Protein AF-A3FAD8-F1 (afdb_monomer_lite)

Secondary structure (DSSP, 8-state):
--HHHHHHT---S-HHHHHHHHHHHHHHHTT-GGGGGTTSSS-HHHHHHHHHHHHHHHHHHHHHHHHHHHHTTT-GGGGTT-HHHHHHHHHHHHHHHHHHHHHHHTSHHHHHHHTTSHHHHHHH-

Radius of gyration: 16.91 Å; chains: 1; bounding box: 35×31×50 Å

pLDDT: mean 98.29, std 0.54, range [95.19, 98.81]

Structure (mmCIF, N/CA/C/O backbone):
data_AF-A3FAD8-F1
#
_entry.id   AF-A3FAD8-F1
#
loop_
_atom_site.group_PDB
_atom_site.id
_atom_site.type_symbol
_atom_site.label_atom_id
_atom_site.label_alt_id
_atom_site.label_comp_id
_atom_site.label_asym_id
_atom_site.label_entity_id
_atom_site.label_seq_id
_atom_site.pdbx_PDB_ins_code
_atom_site.Cartn_x
_atom_site.Cartn_y
_atom_site.Cartn_z
_atom_site.occupancy
_atom_site.B_iso_or_equiv
_atom_site.auth_seq_id
_atom_site.auth_comp_id
_atom_site.auth_asym_id
_atom_site.auth_atom_id
_atom_site.pdbx_PDB_model_num
ATOM 1 N N . TYR A 1 1 ? -11.588 0.386 7.548 1.00 96.88 1 TYR A N 1
ATOM 2 C CA . TYR A 1 1 ? -12.521 1.520 7.721 1.00 96.88 1 TYR A CA 1
ATOM 3 C C . TYR A 1 1 ? -13.804 1.189 8.463 1.00 96.88 1 TYR A C 1
ATOM 5 O O . TYR A 1 1 ? -14.098 1.906 9.401 1.00 96.88 1 TYR A O 1
ATOM 13 N N . TYR A 1 2 ? -14.557 0.143 8.110 1.00 98.31 2 TYR A N 1
ATOM 14 C CA . TYR A 1 2 ? -15.756 -0.220 8.882 1.00 98.31 2 TYR A CA 1
ATOM 15 C C . TYR A 1 2 ? -15.426 -1.057 10.132 1.00 98.31 2 TYR A C 1
ATOM 17 O O . TYR A 1 2 ? -15.689 -0.640 11.257 1.00 98.31 2 TYR A O 1
ATOM 25 N N . PHE A 1 3 ? -14.784 -2.215 9.944 1.00 98.50 3 PHE A N 1
ATOM 26 C CA . PHE A 1 3 ? -14.614 -3.203 11.016 1.00 98.50 3 PHE A CA 1
ATOM 27 C C . PHE A 1 3 ? -13.662 -2.772 12.136 1.00 98.50 3 PHE A C 1
ATOM 29 O O . PHE A 1 3 ? -13.959 -3.025 13.294 1.00 98.50 3 PHE A O 1
ATOM 36 N N . VAL A 1 4 ? -12.563 -2.075 11.823 1.00 98.31 4 VAL A N 1
ATOM 37 C CA . VAL A 1 4 ? -11.597 -1.602 12.836 1.00 98.31 4 VAL A CA 1
ATOM 38 C C . VAL A 1 4 ? -12.257 -0.717 13.906 1.00 98.31 4 VAL A C 1
ATOM 40 O O . VAL A 1 4 ? -12.236 -1.112 15.069 1.00 98.31 4 VAL A O 1
ATOM 43 N N . PRO A 1 5 ? -12.888 0.431 13.576 1.00 98.25 5 PRO A N 1
ATOM 44 C CA . PRO A 1 5 ? -13.552 1.253 14.589 1.00 98.25 5 PRO A CA 1
ATOM 45 C C . PRO A 1 5 ? -14.746 0.538 15.232 1.00 98.25 5 PRO A C 1
ATOM 47 O O . PRO A 1 5 ? -14.964 0.688 16.436 1.00 98.25 5 PRO A O 1
ATOM 50 N N . LYS A 1 6 ? -15.491 -0.275 14.465 1.00 98.25 6 LYS A N 1
ATOM 51 C CA . LYS A 1 6 ? -16.647 -1.021 14.979 1.00 98.25 6 LYS A CA 1
ATOM 52 C C . LYS A 1 6 ? -16.245 -2.022 16.062 1.00 98.25 6 LYS A C 1
ATOM 54 O O . LYS A 1 6 ? -16.872 -2.028 17.117 1.00 98.25 6 LYS A O 1
ATOM 59 N N . GLN A 1 7 ? -15.202 -2.813 15.821 1.00 97.81 7 GLN A N 1
ATOM 60 C CA . GLN A 1 7 ? -14.704 -3.793 16.782 1.00 97.81 7 GLN A CA 1
ATOM 61 C C . GLN A 1 7 ? -13.969 -3.119 17.944 1.00 97.81 7 GLN A C 1
ATOM 63 O O . GLN A 1 7 ? -14.184 -3.451 19.109 1.00 97.81 7 GLN A O 1
ATOM 68 N N . ALA A 1 8 ? -13.129 -2.123 17.649 1.00 97.50 8 ALA A N 1
ATOM 69 C CA . ALA A 1 8 ? -12.406 -1.394 18.685 1.00 97.50 8 ALA A CA 1
ATOM 70 C C . ALA A 1 8 ? -13.356 -0.613 19.610 1.00 97.50 8 ALA A C 1
ATOM 72 O O . ALA A 1 8 ? -12.999 -0.341 20.760 1.00 97.50 8 ALA A O 1
ATOM 73 N N . GLY A 1 9 ? -14.561 -0.262 19.144 1.00 97.56 9 GLY A N 1
ATOM 74 C CA . GLY A 1 9 ? -15.467 0.647 19.846 1.00 97.56 9 GLY A CA 1
ATOM 75 C C . GLY A 1 9 ? -14.858 2.044 19.965 1.00 97.56 9 GLY A C 1
ATOM 76 O O . GLY A 1 9 ? -14.944 2.680 21.014 1.00 97.56 9 GLY A O 1
ATOM 77 N N . ARG A 1 10 ? -14.155 2.484 18.916 1.00 97.94 10 ARG A N 1
ATOM 78 C CA . ARG A 1 10 ? -13.405 3.744 18.877 1.00 97.94 10 ARG A CA 1
ATOM 79 C C . ARG A 1 10 ? -13.777 4.523 17.616 1.00 97.94 10 ARG A C 1
ATOM 81 O O . ARG A 1 10 ? -14.013 3.901 16.581 1.00 97.94 10 ARG A O 1
ATOM 88 N N . PRO A 1 11 ? -13.823 5.864 17.669 1.00 97.75 11 PRO A N 1
ATOM 89 C CA . PRO A 1 11 ? -13.965 6.662 16.459 1.00 97.75 11 PRO A CA 1
ATOM 90 C C . PRO A 1 11 ? -12.717 6.513 15.583 1.00 97.75 11 PRO A C 1
ATOM 92 O O . PRO A 1 11 ? -11.617 6.301 16.094 1.00 97.75 11 PRO A O 1
ATOM 95 N N . VAL A 1 12 ? -12.889 6.662 14.268 1.00 98.31 12 VAL A N 1
ATOM 96 C CA . VAL A 1 12 ? -11.757 6.732 13.334 1.00 98.31 12 VAL A CA 1
ATOM 97 C C . VAL A 1 12 ? -10.828 7.868 13.756 1.00 98.31 12 VAL A C 1
ATOM 99 O O . VAL A 1 12 ? -11.292 8.970 14.040 1.00 98.31 12 VAL A O 1
ATOM 102 N N . TYR A 1 13 ? -9.525 7.592 13.781 1.00 98.44 13 TYR A N 1
ATOM 103 C CA . TYR A 1 13 ? -8.514 8.507 14.307 1.00 98.44 13 TYR A CA 1
ATOM 104 C C . TYR A 1 13 ? -8.503 9.888 13.632 1.00 98.44 13 TYR A C 1
ATOM 106 O O . TYR A 1 13 ? -8.595 10.903 14.320 1.00 98.44 13 TYR A O 1
ATOM 114 N N . SER A 1 14 ? -8.391 9.953 12.301 1.00 98.56 14 SER A N 1
ATOM 115 C CA . SER A 1 14 ? -8.270 11.226 11.583 1.00 98.56 14 SER A CA 1
ATOM 116 C C . SER A 1 14 ? -9.064 11.235 10.283 1.00 98.56 14 SER A C 1
ATOM 118 O O . SER A 1 14 ? -8.706 10.585 9.303 1.00 98.56 14 SER A O 1
ATOM 120 N N . TYR A 1 15 ? -10.119 12.051 10.248 1.00 98.38 15 TYR A N 1
ATOM 121 C CA . TYR A 1 15 ? -10.896 12.299 9.031 1.00 98.38 15 TYR A CA 1
ATOM 122 C C . TYR A 1 15 ? -10.075 13.008 7.944 1.00 98.38 15 TYR A C 1
ATOM 124 O O . TYR A 1 15 ? -10.162 12.659 6.771 1.00 98.38 15 TYR A O 1
ATOM 132 N N . ARG A 1 16 ? -9.236 13.985 8.321 1.00 98.56 16 ARG A N 1
ATOM 133 C CA . ARG A 1 16 ? -8.375 14.695 7.357 1.00 98.56 16 ARG A CA 1
ATOM 134 C C . ARG A 1 16 ? -7.404 13.734 6.681 1.00 98.56 16 ARG A C 1
ATOM 136 O O . ARG A 1 16 ? -7.209 13.821 5.473 1.00 98.56 16 ARG A O 1
ATOM 143 N N . LEU A 1 17 ? -6.851 12.792 7.448 1.00 98.50 17 LEU A N 1
ATOM 144 C CA . LEU A 1 17 ? -6.011 11.741 6.891 1.00 98.50 17 LEU A CA 1
ATOM 145 C C . LEU A 1 17 ? -6.818 10.844 5.950 1.00 98.50 17 LEU A C 1
ATOM 147 O O . LEU A 1 17 ? -6.315 10.564 4.870 1.00 98.50 17 LEU A O 1
ATOM 151 N N . SER A 1 18 ? -8.060 10.470 6.300 1.00 98.56 18 SER A N 1
ATOM 152 C CA . SER A 1 18 ? -8.968 9.734 5.399 1.00 98.56 18 SER A CA 1
ATOM 153 C C . SER A 1 18 ? -9.085 10.401 4.030 1.00 98.56 18 SER A C 1
ATOM 155 O O . SER A 1 18 ? -8.925 9.735 3.016 1.00 98.56 18 SER A O 1
ATOM 157 N N . VAL A 1 19 ? -9.314 11.718 3.997 1.00 98.69 19 VAL A N 1
ATOM 158 C CA . VAL A 1 19 ? -9.437 12.478 2.743 1.00 98.69 19 VAL A CA 1
ATOM 159 C C . VAL A 1 19 ? -8.126 12.462 1.958 1.00 98.69 19 VAL A C 1
ATOM 161 O O . VAL A 1 19 ? -8.123 12.102 0.783 1.00 98.69 19 VAL A O 1
ATOM 164 N N . VAL A 1 20 ? -7.013 12.831 2.601 1.00 98.62 20 VAL A N 1
ATOM 165 C CA . VAL A 1 20 ? -5.707 12.932 1.931 1.00 98.62 20 VAL A CA 1
ATOM 166 C C . VAL A 1 20 ? -5.266 11.577 1.399 1.00 98.62 20 VAL A C 1
ATOM 168 O O . VAL A 1 20 ? -4.945 11.463 0.220 1.00 98.62 20 VAL A O 1
ATOM 171 N N . HIS A 1 21 ? -5.265 10.545 2.245 1.00 98.62 21 HIS A N 1
ATOM 172 C CA . HIS A 1 21 ? -4.764 9.241 1.838 1.00 98.62 21 HIS A CA 1
ATOM 173 C C . HIS A 1 21 ? -5.682 8.605 0.785 1.00 98.62 21 HIS A C 1
ATOM 175 O O . HIS A 1 21 ? -5.173 7.922 -0.091 1.00 98.62 21 HIS A O 1
ATOM 181 N N . PHE A 1 22 ? -7.002 8.832 0.825 1.00 98.75 22 PHE A N 1
ATOM 182 C CA . PHE A 1 22 ? -7.922 8.313 -0.190 1.00 98.75 22 PHE A CA 1
ATOM 183 C C . PHE A 1 22 ? -7.621 8.897 -1.572 1.00 98.75 22 PHE A C 1
ATOM 185 O O . PHE A 1 22 ? -7.375 8.147 -2.516 1.00 98.75 22 PHE A O 1
ATOM 192 N N . TRP A 1 23 ? -7.609 10.229 -1.684 1.00 98.69 23 TRP A N 1
ATOM 193 C CA . TRP A 1 23 ? -7.425 10.894 -2.974 1.00 98.69 23 TRP A CA 1
ATOM 194 C C . TRP A 1 23 ? -6.018 10.713 -3.525 1.00 98.69 23 TRP A C 1
ATOM 196 O O . TRP A 1 23 ? -5.855 10.462 -4.716 1.00 98.69 23 TRP A O 1
ATOM 206 N N . ALA A 1 24 ? -5.005 10.800 -2.662 1.00 98.56 24 ALA A N 1
ATOM 207 C CA . ALA A 1 24 ? -3.641 10.544 -3.083 1.00 98.56 24 ALA A CA 1
ATOM 208 C C . ALA A 1 24 ? -3.477 9.087 -3.539 1.00 98.56 24 ALA A C 1
ATOM 210 O O . ALA A 1 24 ? -2.939 8.885 -4.618 1.00 98.56 24 ALA A O 1
ATOM 211 N N . LEU A 1 25 ? -4.002 8.095 -2.802 1.00 98.62 25 LEU A N 1
ATOM 212 C CA . LEU A 1 25 ? -3.902 6.682 -3.187 1.00 98.62 25 LEU A CA 1
ATOM 213 C C . LEU A 1 25 ? -4.576 6.416 -4.536 1.00 98.62 25 LEU A C 1
ATOM 215 O O . LEU A 1 25 ? -3.939 5.873 -5.430 1.00 98.62 25 LEU A O 1
ATOM 219 N N . ILE A 1 26 ? -5.844 6.808 -4.705 1.00 98.25 26 ILE A N 1
ATOM 220 C CA . ILE A 1 26 ? -6.592 6.482 -5.929 1.00 98.25 26 ILE A CA 1
ATOM 221 C C . ILE A 1 26 ? -5.980 7.143 -7.171 1.00 98.25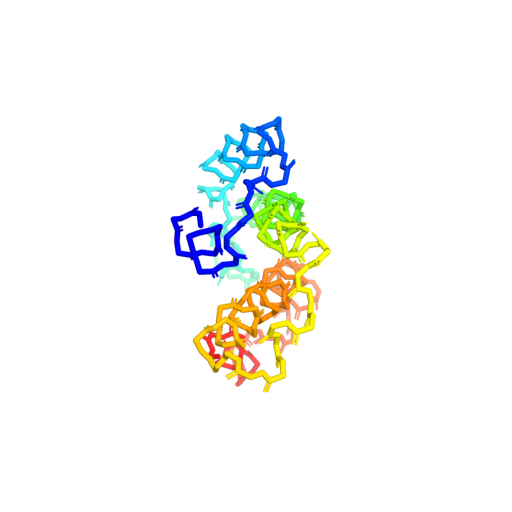 26 ILE A C 1
ATOM 223 O O . ILE A 1 26 ? -6.013 6.567 -8.254 1.00 98.25 26 ILE A O 1
ATOM 227 N N . PHE A 1 27 ? -5.383 8.328 -7.013 1.00 98.12 27 PHE A N 1
ATOM 228 C CA . PHE A 1 27 ? -4.688 9.008 -8.098 1.00 98.12 27 PHE A CA 1
ATOM 229 C C . PHE A 1 27 ? -3.335 8.360 -8.410 1.00 98.12 27 PHE A C 1
ATOM 231 O O . PHE A 1 27 ? -3.048 8.078 -9.572 1.00 98.12 27 PHE A O 1
ATOM 238 N N . THR A 1 28 ? -2.489 8.132 -7.401 1.00 97.75 28 THR A N 1
ATOM 239 C CA . THR A 1 28 ? -1.106 7.687 -7.628 1.00 97.75 28 THR A CA 1
ATOM 240 C C . THR A 1 28 ? -1.016 6.219 -8.020 1.00 97.75 28 THR A C 1
ATOM 242 O O . THR A 1 28 ? -0.160 5.873 -8.832 1.00 97.75 28 THR A O 1
ATOM 245 N N . TYR A 1 29 ? -1.908 5.361 -7.514 1.00 97.94 29 TYR A N 1
ATOM 246 C CA . TYR A 1 29 ? -1.853 3.916 -7.765 1.00 97.94 29 TYR A CA 1
ATOM 247 C C . TYR A 1 29 ? -1.979 3.581 -9.260 1.00 97.94 29 TYR A C 1
ATOM 249 O O . TYR A 1 29 ? -1.317 2.670 -9.750 1.00 97.94 29 TYR A O 1
ATOM 257 N N . MET A 1 30 ? -2.754 4.367 -10.017 1.00 97.38 30 MET A N 1
ATOM 258 C CA . MET A 1 30 ? -2.936 4.179 -11.464 1.00 97.38 30 MET A CA 1
ATOM 259 C C . MET A 1 30 ? -1.627 4.259 -12.264 1.00 97.38 30 MET A C 1
ATOM 261 O O . MET A 1 30 ? -1.529 3.683 -13.345 1.00 97.38 30 MET A O 1
ATOM 265 N N . TRP A 1 31 ? -0.615 4.951 -11.737 1.00 98.19 31 TRP A N 1
ATOM 266 C CA . TRP A 1 31 ? 0.676 5.148 -12.396 1.00 98.19 31 TRP A CA 1
ATOM 267 C C . TRP A 1 31 ? 1.710 4.077 -12.049 1.00 98.19 31 TRP A C 1
ATOM 269 O O . TRP A 1 31 ? 2.748 4.028 -12.700 1.00 98.19 31 TRP A O 1
ATOM 279 N N . ALA A 1 32 ? 1.460 3.228 -11.048 1.00 97.88 32 ALA A N 1
ATOM 280 C CA . ALA A 1 32 ? 2.450 2.277 -10.538 1.00 97.88 32 ALA A CA 1
ATOM 281 C C . ALA A 1 32 ? 2.716 1.093 -11.488 1.00 97.88 32 ALA A C 1
ATOM 283 O O . ALA A 1 32 ? 3.746 0.441 -11.378 1.00 97.88 32 ALA A O 1
ATOM 284 N N . GLY A 1 33 ? 1.843 0.840 -12.472 1.00 98.12 33 GLY A N 1
ATOM 285 C CA . GLY A 1 33 ? 1.925 -0.324 -13.369 1.00 98.12 33 GLY A CA 1
ATOM 286 C C . GLY A 1 33 ? 3.312 -0.624 -13.973 1.00 98.12 33 GLY A C 1
ATOM 287 O O . GLY A 1 33 ? 3.748 -1.775 -13.917 1.00 98.12 33 GLY A O 1
ATOM 288 N N . PRO A 1 34 ? 4.060 0.364 -14.505 1.00 98.62 34 PRO A N 1
ATOM 289 C CA . PRO A 1 34 ? 5.369 0.119 -15.110 1.00 98.62 34 PRO A CA 1
ATOM 290 C C . PRO A 1 34 ? 6.452 -0.412 -14.158 1.00 98.62 34 PRO A C 1
ATOM 292 O O . PRO A 1 34 ? 7.489 -0.857 -14.649 1.00 98.62 34 PRO A O 1
ATOM 295 N N . HIS A 1 35 ? 6.242 -0.422 -12.832 1.00 98.56 35 HIS A N 1
ATOM 296 C CA . HIS A 1 35 ? 7.204 -1.025 -11.893 1.00 98.56 35 HIS A CA 1
ATOM 297 C C . HIS A 1 35 ? 7.361 -2.548 -12.045 1.00 98.56 35 HIS A C 1
ATOM 299 O O . HIS A 1 35 ? 8.348 -3.128 -11.601 1.00 98.56 35 HIS A O 1
ATOM 305 N N . HIS A 1 36 ? 6.427 -3.194 -12.748 1.00 98.56 36 HIS A N 1
ATOM 306 C CA . HIS A 1 36 ? 6.498 -4.608 -13.114 1.00 98.56 36 HIS A CA 1
ATOM 307 C C . HIS A 1 36 ? 7.387 -4.853 -14.338 1.00 98.56 36 HIS A C 1
ATOM 309 O O . HIS A 1 36 ? 7.636 -6.000 -14.687 1.00 98.56 36 HIS A O 1
ATOM 315 N N . LEU A 1 37 ? 7.807 -3.793 -15.031 1.00 98.56 37 LEU A N 1
ATOM 316 C CA . LEU A 1 37 ? 8.402 -3.853 -16.365 1.00 98.56 37 LEU A CA 1
ATOM 317 C C . LEU A 1 37 ? 9.764 -3.145 -16.415 1.00 98.56 37 LEU A C 1
ATOM 319 O O . LEU A 1 37 ? 10.186 -2.669 -17.474 1.00 98.56 37 LEU A O 1
ATOM 323 N N . HIS A 1 38 ? 10.461 -3.063 -15.281 1.00 98.62 38 HIS A N 1
ATOM 324 C CA . HIS A 1 38 ? 11.810 -2.510 -15.230 1.00 98.62 38 HIS A CA 1
ATOM 325 C C . HIS A 1 38 ? 12.799 -3.351 -16.037 1.00 98.62 38 HIS A C 1
ATOM 327 O O . HIS A 1 38 ? 12.779 -4.575 -15.978 1.00 98.62 38 HIS A O 1
ATO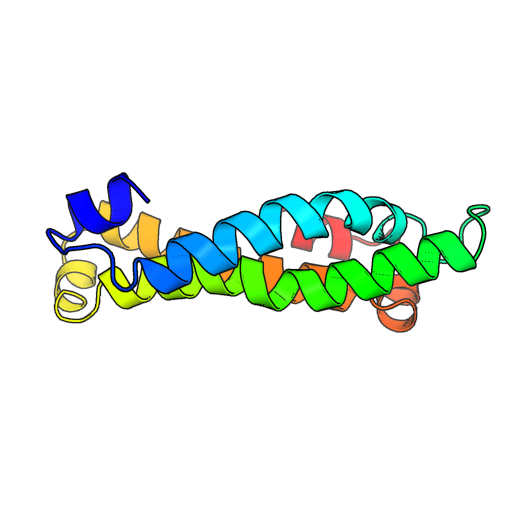M 333 N N . TYR A 1 39 ? 13.661 -2.674 -16.801 1.00 98.38 39 TYR A N 1
ATOM 334 C CA . TYR A 1 39 ? 14.656 -3.299 -17.685 1.00 98.38 39 TYR A CA 1
ATOM 335 C C . TYR A 1 39 ? 14.071 -4.284 -18.714 1.00 98.38 39 TYR A C 1
ATOM 337 O O . TYR A 1 39 ? 14.756 -5.187 -19.188 1.00 98.38 39 TYR A O 1
ATOM 345 N N . THR A 1 40 ? 12.806 -4.089 -19.091 1.00 98.50 40 THR A N 1
ATOM 346 C CA . THR A 1 40 ? 12.168 -4.804 -20.205 1.00 98.50 40 THR A CA 1
ATOM 347 C C . THR A 1 40 ? 12.234 -3.975 -21.494 1.00 98.50 40 THR A C 1
ATOM 349 O O . THR A 1 40 ? 12.826 -2.897 -21.526 1.00 98.50 40 THR A O 1
ATOM 352 N N . ALA A 1 41 ? 11.576 -4.440 -22.563 1.00 98.38 41 ALA A N 1
ATOM 353 C CA . ALA A 1 41 ? 11.406 -3.677 -23.804 1.00 98.38 41 ALA A CA 1
ATOM 354 C C . ALA A 1 41 ? 10.518 -2.420 -23.650 1.00 98.38 41 ALA A C 1
ATOM 356 O O . ALA A 1 41 ? 10.373 -1.648 -24.600 1.00 98.38 41 ALA A O 1
ATOM 357 N N . LEU A 1 42 ? 9.898 -2.212 -22.481 1.00 98.38 42 LEU A N 1
ATOM 358 C CA . LEU A 1 42 ? 9.087 -1.033 -22.204 1.00 98.38 42 LEU A CA 1
ATOM 359 C C . LEU A 1 42 ? 9.958 0.246 -22.222 1.00 98.38 42 LEU A C 1
ATOM 361 O O . LEU A 1 42 ? 11.026 0.245 -21.612 1.00 98.38 42 LEU A O 1
ATOM 365 N N . PRO A 1 43 ? 9.524 1.364 -22.842 1.00 98.62 43 PRO A N 1
ATOM 366 C CA . PRO A 1 43 ? 10.325 2.587 -22.912 1.00 98.62 43 PRO A CA 1
ATOM 367 C C . PRO A 1 43 ? 10.769 3.119 -21.543 1.00 98.62 43 PRO A C 1
ATOM 369 O O . PRO A 1 43 ? 9.961 3.229 -20.618 1.00 98.62 43 PRO A O 1
ATOM 372 N N . ASP A 1 44 ? 12.028 3.547 -21.435 1.00 98.50 44 ASP A N 1
ATOM 373 C CA . ASP A 1 44 ? 12.646 3.949 -20.162 1.00 98.50 44 ASP A CA 1
ATOM 374 C C . ASP A 1 44 ? 11.876 5.024 -19.388 1.00 98.50 44 ASP A C 1
ATOM 376 O O . ASP A 1 44 ? 11.807 4.972 -18.157 1.00 98.50 44 ASP A O 1
ATOM 380 N N . TRP A 1 45 ? 11.278 5.989 -20.090 1.00 98.56 45 TRP A N 1
ATOM 381 C CA . TRP A 1 45 ? 10.521 7.070 -19.459 1.00 98.56 45 TRP A CA 1
ATOM 382 C C . TRP A 1 45 ? 9.285 6.546 -18.717 1.00 98.56 45 TRP A C 1
ATOM 384 O O . TRP A 1 45 ? 8.994 7.003 -17.613 1.00 98.56 45 TRP A O 1
ATOM 394 N N . THR A 1 46 ? 8.596 5.545 -19.273 1.00 98.44 46 THR A N 1
ATOM 395 C CA . THR A 1 46 ? 7.419 4.940 -18.631 1.00 98.44 46 THR A CA 1
ATOM 396 C C . THR A 1 46 ? 7.816 4.170 -17.378 1.00 98.44 46 THR A C 1
ATOM 398 O O . THR A 1 46 ? 7.162 4.298 -16.346 1.00 98.44 46 THR A O 1
ATOM 401 N N . GLN A 1 47 ? 8.936 3.439 -17.434 1.00 98.62 47 GLN A N 1
ATOM 402 C CA . GLN A 1 47 ? 9.487 2.738 -16.280 1.00 98.62 47 GLN A CA 1
ATOM 403 C C . GLN A 1 47 ? 9.817 3.730 -15.159 1.00 98.62 47 GLN A C 1
ATOM 405 O O . GLN A 1 47 ? 9.478 3.498 -14.003 1.00 98.62 47 GLN A O 1
ATOM 410 N N . SER A 1 48 ? 10.455 4.856 -15.491 1.00 98.62 48 SER A N 1
ATOM 411 C CA . SER A 1 48 ? 10.810 5.887 -14.508 1.00 98.62 48 SER A CA 1
ATOM 412 C C . SER A 1 48 ? 9.579 6.555 -13.883 1.00 98.62 48 SER A C 1
ATOM 414 O O . SER A 1 48 ? 9.594 6.829 -12.685 1.00 98.62 48 SER A O 1
ATOM 416 N N . ILE A 1 49 ? 8.497 6.761 -14.645 1.00 98.50 49 ILE A N 1
ATOM 417 C CA . ILE A 1 49 ? 7.205 7.216 -14.100 1.00 98.50 49 ILE A CA 1
ATOM 418 C C . ILE A 1 49 ? 6.639 6.179 -13.125 1.00 98.50 49 ILE A C 1
ATOM 420 O O . ILE A 1 49 ? 6.251 6.548 -12.018 1.00 98.50 49 ILE A O 1
ATOM 424 N N . GLY A 1 50 ? 6.648 4.895 -13.497 1.00 98.69 50 GLY A N 1
ATOM 425 C CA . GLY A 1 50 ? 6.191 3.815 -12.620 1.00 98.69 50 GLY A CA 1
ATOM 426 C C . GLY A 1 50 ? 6.953 3.768 -11.300 1.00 98.69 50 GLY A C 1
ATOM 427 O O . GLY A 1 50 ? 6.331 3.737 -10.242 1.00 98.69 50 GLY A O 1
ATOM 428 N N . MET A 1 51 ? 8.285 3.859 -11.347 1.00 98.75 51 MET A N 1
ATOM 429 C CA . MET A 1 51 ? 9.127 3.937 -10.146 1.00 98.75 51 MET A CA 1
ATOM 430 C C . MET A 1 51 ? 8.790 5.173 -9.298 1.00 98.75 51 MET A C 1
ATOM 432 O O . MET A 1 51 ? 8.553 5.053 -8.099 1.00 98.75 51 MET A O 1
ATOM 436 N N . LEU A 1 52 ? 8.742 6.367 -9.903 1.00 98.75 52 LEU A N 1
ATOM 437 C CA . LEU A 1 52 ? 8.487 7.613 -9.175 1.00 98.75 52 LEU A CA 1
ATOM 438 C C . LEU A 1 52 ? 7.142 7.577 -8.440 1.00 98.75 52 LEU A C 1
ATOM 440 O O . LEU A 1 52 ? 7.075 7.891 -7.251 1.00 98.75 52 LEU A O 1
ATOM 444 N N . PHE A 1 53 ? 6.070 7.188 -9.131 1.00 98.69 53 PHE A N 1
ATOM 445 C CA . PHE A 1 53 ? 4.748 7.137 -8.516 1.00 98.69 53 PHE A CA 1
ATOM 446 C C . PHE A 1 53 ? 4.611 6.005 -7.503 1.00 98.69 53 PHE A C 1
ATOM 448 O O . PHE A 1 53 ? 3.918 6.200 -6.510 1.00 98.69 53 PHE A O 1
ATOM 455 N N . SER A 1 54 ? 5.311 4.884 -7.682 1.00 98.69 54 SER A N 1
ATOM 456 C CA . SER A 1 54 ? 5.365 3.811 -6.680 1.00 98.69 54 SER A CA 1
ATOM 457 C C . SER A 1 54 ? 6.067 4.260 -5.395 1.00 98.69 54 SER A C 1
ATOM 459 O O . SER A 1 54 ? 5.607 3.946 -4.300 1.00 98.69 54 SER A O 1
ATOM 461 N N . LEU A 1 55 ? 7.113 5.087 -5.491 1.00 98.69 55 LEU A N 1
ATOM 462 C CA . LEU A 1 55 ? 7.734 5.706 -4.314 1.00 98.69 55 LEU A CA 1
ATOM 463 C C . LEU A 1 55 ? 6.794 6.699 -3.619 1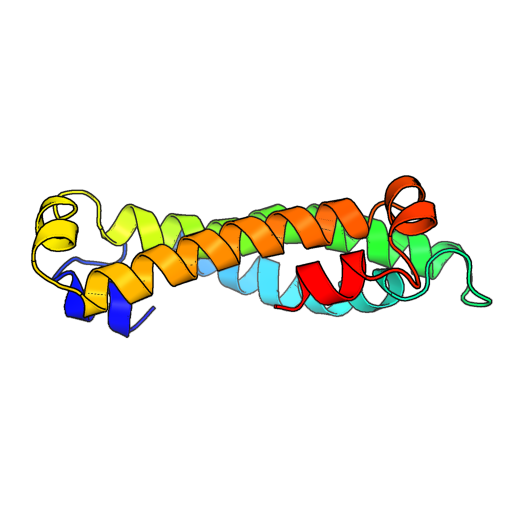.00 98.69 55 LEU A C 1
ATOM 465 O O . LEU A 1 55 ? 6.665 6.676 -2.396 1.00 98.69 55 LEU A O 1
ATOM 469 N N . ILE A 1 56 ? 6.095 7.543 -4.385 1.00 98.62 56 ILE A N 1
ATOM 470 C CA . ILE A 1 56 ? 5.089 8.464 -3.830 1.00 98.62 56 ILE A CA 1
ATOM 471 C C . ILE A 1 56 ? 3.945 7.683 -3.169 1.00 98.62 56 ILE A C 1
ATOM 473 O O . ILE A 1 56 ? 3.446 8.109 -2.128 1.00 98.62 56 ILE A O 1
ATOM 477 N N . LEU A 1 57 ? 3.548 6.539 -3.740 1.00 98.62 57 LEU A N 1
ATOM 478 C CA . LEU A 1 57 ? 2.457 5.678 -3.275 1.00 98.62 57 LEU A CA 1
ATOM 479 C C . LEU A 1 57 ? 2.652 5.162 -1.843 1.00 98.62 57 LEU A C 1
ATOM 481 O O . LEU A 1 57 ? 1.660 4.860 -1.173 1.00 98.62 57 LEU A O 1
ATOM 485 N N . LEU A 1 58 ? 3.891 5.131 -1.344 1.00 98.50 58 LEU A N 1
ATOM 486 C CA . LEU A 1 58 ? 4.198 4.768 0.038 1.00 98.50 58 LEU A CA 1
ATOM 487 C C . LEU A 1 58 ? 3.406 5.621 1.040 1.00 98.50 58 LEU A C 1
ATOM 489 O O . LEU A 1 58 ? 2.737 5.092 1.928 1.00 98.50 58 LEU A O 1
ATOM 493 N N . ALA A 1 59 ? 3.439 6.946 0.877 1.00 98.31 59 ALA A N 1
ATOM 494 C CA . ALA A 1 59 ? 2.834 7.882 1.822 1.00 98.31 59 ALA A CA 1
ATOM 495 C C . ALA A 1 59 ? 1.304 7.712 1.967 1.00 98.31 59 ALA A C 1
ATOM 497 O O . ALA A 1 59 ? 0.831 7.546 3.097 1.00 98.31 59 ALA A O 1
ATOM 498 N N . PRO A 1 60 ? 0.493 7.714 0.889 1.00 98.56 60 PRO A N 1
ATOM 499 C CA . PRO A 1 60 ? -0.941 7.490 1.018 1.00 98.56 60 PRO A CA 1
ATOM 500 C C . PRO A 1 60 ? -1.292 6.052 1.415 1.00 98.56 60 PRO A C 1
ATOM 502 O O . PRO A 1 60 ? -2.280 5.854 2.125 1.00 98.56 60 PRO A O 1
ATOM 505 N N . SER A 1 61 ? -0.478 5.058 1.047 1.00 98.56 61 SER A N 1
ATOM 506 C CA . SER A 1 61 ? -0.686 3.681 1.509 1.00 98.56 61 SER A CA 1
ATOM 507 C C . SER A 1 61 ? -0.552 3.592 3.028 1.00 98.56 61 SER A C 1
ATOM 509 O O . SER A 1 61 ? -1.487 3.154 3.708 1.00 98.56 61 SER A O 1
ATOM 511 N N . TRP A 1 62 ? 0.544 4.114 3.585 1.00 98.62 62 TRP A N 1
ATOM 512 C CA . TRP A 1 62 ? 0.748 4.184 5.032 1.00 98.62 62 TRP A CA 1
ATOM 513 C C . TRP A 1 62 ? -0.266 5.083 5.735 1.00 98.62 62 TRP A C 1
ATOM 515 O O . TRP A 1 62 ? -0.627 4.799 6.874 1.00 98.62 62 TRP A O 1
ATOM 525 N N . GLY A 1 63 ? -0.814 6.099 5.064 1.00 98.62 63 GLY A N 1
ATOM 526 C CA . GLY A 1 63 ? -1.941 6.872 5.587 1.00 98.62 63 GLY A CA 1
ATOM 527 C C . GLY A 1 63 ? -3.129 5.987 5.990 1.00 98.62 63 GLY A C 1
ATOM 528 O O . GLY A 1 63 ? -3.713 6.195 7.055 1.00 98.62 63 GLY A O 1
ATOM 529 N N . GLY A 1 64 ? -3.435 4.946 5.207 1.00 98.19 64 GLY A N 1
ATOM 530 C CA . GLY A 1 64 ? -4.455 3.949 5.549 1.00 98.19 64 GLY A CA 1
ATOM 531 C C . GLY A 1 64 ? -4.089 3.102 6.774 1.00 98.19 64 GLY A C 1
ATOM 532 O O . GLY A 1 64 ? -4.910 2.952 7.684 1.00 98.19 64 GLY A O 1
ATOM 533 N N . MET A 1 65 ? -2.845 2.605 6.832 1.00 98.31 65 MET A N 1
ATOM 534 C CA . MET A 1 65 ? -2.331 1.840 7.978 1.00 98.31 65 MET A CA 1
ATOM 535 C C . MET A 1 65 ? -2.384 2.675 9.260 1.00 98.31 65 MET A C 1
ATOM 537 O O . MET A 1 65 ? -2.963 2.241 10.253 1.00 98.31 65 MET A O 1
ATOM 541 N N . ILE A 1 66 ? -1.811 3.881 9.232 1.00 98.56 66 ILE A N 1
ATOM 542 C CA . ILE A 1 66 ? -1.736 4.798 10.372 1.00 98.56 66 ILE A CA 1
ATOM 543 C C . ILE A 1 66 ? -3.142 5.125 10.866 1.00 98.56 66 ILE A C 1
ATOM 545 O O . ILE A 1 66 ? -3.394 5.034 12.064 1.00 98.56 66 ILE A O 1
ATOM 549 N N . ASN A 1 67 ? -4.083 5.452 9.973 1.00 98.56 67 ASN A N 1
ATOM 550 C CA . ASN A 1 67 ? -5.447 5.768 10.395 1.00 98.56 67 ASN A CA 1
ATOM 551 C C . ASN A 1 67 ? -6.134 4.559 11.054 1.00 98.56 67 ASN A C 1
ATOM 553 O O . ASN A 1 67 ? -6.837 4.709 12.055 1.00 98.56 67 ASN A O 1
ATOM 557 N N . GLY A 1 68 ? -5.895 3.350 10.537 1.00 98.19 68 GLY A N 1
ATOM 558 C CA . GLY A 1 68 ? -6.394 2.104 11.118 1.00 98.19 68 GLY A CA 1
ATOM 559 C C . GLY A 1 68 ? -5.777 1.781 12.483 1.00 98.19 68 GLY A C 1
ATOM 560 O O . GLY A 1 68 ? -6.510 1.559 13.444 1.00 98.19 68 GLY A O 1
ATOM 561 N N . ILE A 1 69 ? -4.449 1.810 12.599 1.00 98.19 69 ILE A N 1
ATOM 562 C CA . ILE A 1 69 ? -3.729 1.500 13.843 1.00 98.19 69 ILE A CA 1
ATOM 563 C C . ILE A 1 69 ? -4.018 2.552 14.916 1.00 98.19 69 ILE A C 1
ATOM 565 O O . ILE A 1 69 ? -4.359 2.212 16.047 1.00 98.19 69 ILE A O 1
ATOM 569 N N . MET A 1 70 ? -3.957 3.839 14.571 1.00 98.44 70 MET A N 1
ATOM 570 C CA . MET A 1 70 ? -4.175 4.916 15.539 1.00 98.44 70 MET A CA 1
ATOM 571 C C . MET A 1 70 ? -5.628 4.984 16.022 1.00 98.44 70 MET A C 1
ATOM 573 O O . MET A 1 70 ? -5.862 5.478 17.125 1.00 98.44 70 MET A O 1
ATOM 577 N N . THR A 1 71 ? -6.590 4.424 15.275 1.00 98.50 71 THR A N 1
ATOM 578 C CA . THR A 1 71 ? -7.980 4.230 15.744 1.00 98.50 71 THR A CA 1
ATOM 579 C C . THR A 1 71 ? -8.030 3.332 16.986 1.00 98.50 71 THR A C 1
ATOM 581 O O . THR A 1 71 ? -8.897 3.504 17.844 1.00 98.50 71 THR A O 1
ATOM 584 N N . LEU A 1 72 ? -7.067 2.420 17.148 1.00 97.56 72 LEU A N 1
ATOM 585 C CA . LEU A 1 72 ? -6.956 1.569 18.330 1.00 97.56 72 LEU A CA 1
ATOM 586 C C . LEU A 1 72 ? -6.331 2.279 19.543 1.00 97.56 72 LEU A C 1
ATOM 588 O O . LEU A 1 72 ? -6.353 1.735 20.646 1.00 97.56 72 LEU A O 1
ATOM 592 N N . SER A 1 73 ? -5.808 3.500 19.400 1.00 96.38 73 SER A N 1
ATOM 593 C CA . SER A 1 73 ? -5.205 4.244 20.515 1.00 96.38 73 SER A CA 1
ATOM 594 C C . SER A 1 73 ? -6.160 4.330 21.711 1.00 96.38 73 SER A C 1
ATOM 596 O O . SER A 1 73 ? -7.294 4.798 21.582 1.00 96.38 73 SER A O 1
ATOM 598 N N . GLY A 1 74 ? -5.710 3.855 22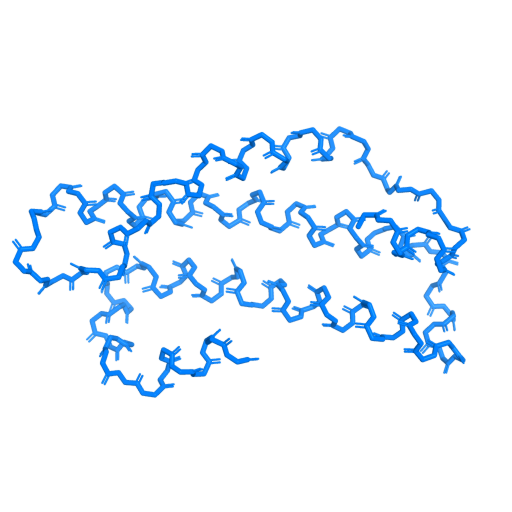.877 1.00 95.19 74 GLY A N 1
ATOM 599 C CA . GLY A 1 74 ? -6.514 3.730 24.105 1.00 95.19 74 GLY A CA 1
ATOM 600 C C . GLY A 1 74 ? -7.261 2.395 24.273 1.00 95.19 74 GLY A C 1
ATOM 601 O O . GLY A 1 74 ? -7.750 2.103 25.359 1.00 95.19 74 GLY A O 1
ATOM 602 N N . ALA A 1 75 ? -7.309 1.553 23.241 1.00 97.38 75 ALA A N 1
ATOM 603 C CA . ALA A 1 75 ? -7.972 0.246 23.234 1.00 97.38 75 ALA A CA 1
ATOM 604 C C . ALA A 1 75 ? -7.007 -0.930 22.966 1.00 97.38 75 ALA A C 1
ATOM 606 O O . ALA A 1 75 ? -7.448 -2.057 22.774 1.00 97.38 75 ALA A O 1
ATOM 607 N N . TRP A 1 76 ? -5.690 -0.698 23.022 1.00 97.50 76 TRP A N 1
ATOM 608 C CA . TRP A 1 76 ? -4.649 -1.723 22.838 1.00 97.50 76 TRP A CA 1
ATOM 609 C C . TRP A 1 76 ? -4.785 -2.934 23.768 1.00 97.50 76 TRP A C 1
ATOM 611 O O . TRP A 1 76 ? -4.459 -4.048 23.372 1.00 97.50 76 TRP A O 1
ATOM 621 N N . HIS A 1 77 ? -5.307 -2.743 24.983 1.00 97.31 77 HIS A N 1
ATOM 622 C CA . HIS A 1 77 ? -5.557 -3.834 25.929 1.00 97.31 77 HIS A CA 1
ATOM 623 C C . HIS A 1 77 ? -6.514 -4.897 25.362 1.00 97.31 77 HIS A C 1
ATOM 625 O O . HIS A 1 77 ? -6.345 -6.075 25.660 1.00 97.31 77 HIS A O 1
ATOM 631 N N . LYS A 1 78 ? -7.448 -4.511 24.477 1.00 97.44 78 LYS A N 1
ATOM 632 C CA . LYS A 1 78 ? -8.374 -5.440 23.814 1.00 97.44 78 LYS A CA 1
ATOM 633 C C . LYS A 1 78 ? -7.659 -6.447 22.919 1.00 97.44 78 LYS A C 1
ATOM 635 O O . LYS A 1 78 ? -8.181 -7.532 22.706 1.00 97.44 78 LYS A O 1
ATOM 640 N N . LEU A 1 79 ? -6.443 -6.144 22.457 1.00 97.50 79 LEU A N 1
ATOM 641 C CA . LEU A 1 79 ? -5.627 -7.105 21.715 1.00 97.50 79 LEU A CA 1
ATOM 642 C C . LEU A 1 79 ? -5.168 -8.287 22.559 1.00 97.50 79 LEU A C 1
ATOM 644 O O . LEU A 1 79 ? -4.505 -9.148 22.010 1.00 97.50 79 LEU A O 1
ATOM 648 N N . ARG A 1 80 ? -5.435 -8.360 23.865 1.00 97.06 80 ARG A N 1
ATOM 649 C CA . ARG A 1 80 ? -5.155 -9.575 24.645 1.00 97.06 80 ARG A CA 1
ATOM 650 C C . ARG A 1 80 ? -6.280 -10.594 24.491 1.00 97.06 80 ARG A C 1
ATOM 652 O O . ARG A 1 80 ? -5.998 -11.763 24.221 1.00 97.06 80 ARG A O 1
ATOM 659 N N . ASP A 1 81 ? -7.518 -10.112 24.511 1.00 96.88 81 ASP A N 1
ATOM 660 C CA . ASP A 1 81 ? -8.713 -10.943 24.686 1.00 96.88 81 ASP A CA 1
ATOM 661 C C . ASP A 1 81 ? -9.581 -11.043 23.423 1.00 96.88 81 ASP A C 1
ATOM 663 O O . ASP A 1 81 ? -10.305 -12.020 23.258 1.00 96.88 81 ASP A O 1
ATOM 667 N N . ASP A 1 82 ? -9.491 -10.077 22.502 1.00 98.00 82 ASP A N 1
ATOM 668 C CA . ASP A 1 82 ? -10.275 -10.045 21.263 1.00 98.00 82 ASP A CA 1
ATOM 669 C C . ASP A 1 82 ? -9.443 -10.543 20.064 1.00 98.00 82 ASP A C 1
ATOM 671 O O . ASP A 1 82 ? -8.642 -9.784 19.500 1.00 98.00 82 ASP A O 1
ATOM 675 N N . PRO A 1 83 ? -9.603 -11.813 19.640 1.00 97.81 83 PRO A N 1
ATOM 676 C CA . PRO A 1 83 ? -8.854 -12.353 18.513 1.00 97.81 83 PRO A CA 1
ATOM 677 C C . PRO A 1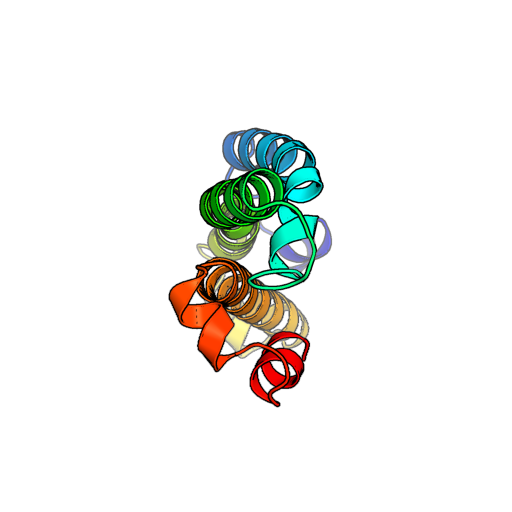 83 ? -9.245 -11.712 17.182 1.00 97.81 83 PRO A C 1
ATOM 679 O O . PRO A 1 83 ? -8.388 -11.582 16.312 1.00 97.81 83 PRO A O 1
ATOM 682 N N . PHE A 1 84 ? -10.490 -11.261 17.009 1.00 97.88 84 PHE A N 1
ATOM 683 C CA . PHE A 1 84 ? -10.902 -10.603 15.769 1.00 97.88 84 PHE A CA 1
ATOM 684 C C . PHE A 1 84 ? -10.177 -9.265 15.615 1.00 97.88 84 PHE A C 1
ATOM 686 O O . PHE A 1 84 ? -9.636 -8.961 14.552 1.00 97.88 84 PHE A O 1
ATOM 693 N N . LEU A 1 85 ? -10.065 -8.499 16.702 1.00 97.88 85 LEU A N 1
ATOM 694 C CA . LEU A 1 85 ? -9.284 -7.266 16.697 1.00 97.88 85 LEU A CA 1
ATOM 695 C C . LEU A 1 85 ? -7.784 -7.525 16.490 1.00 97.88 85 LEU A C 1
ATOM 697 O O . LEU A 1 85 ? -7.148 -6.753 15.770 1.00 97.88 85 LEU A O 1
ATOM 701 N N . LYS A 1 86 ? -7.228 -8.623 17.034 1.00 98.06 86 LYS A N 1
ATOM 702 C CA . LYS A 1 86 ? -5.857 -9.067 16.701 1.00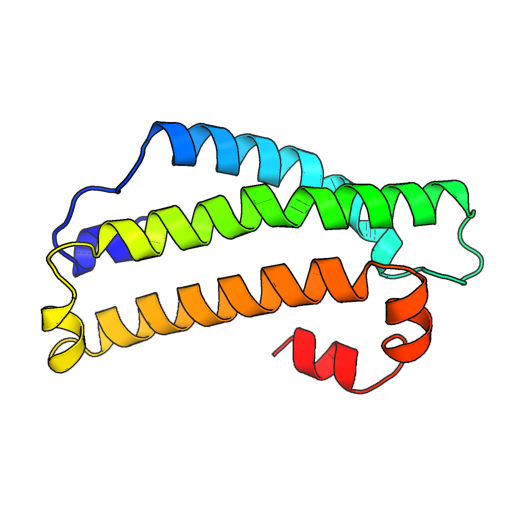 98.06 86 LYS A CA 1
ATOM 703 C C . LYS A 1 86 ? -5.700 -9.269 15.194 1.00 98.06 86 LYS A C 1
ATOM 705 O O . LYS A 1 86 ? -4.798 -8.673 14.617 1.00 98.06 86 LYS A O 1
ATOM 710 N N . PHE A 1 87 ? -6.596 -10.023 14.550 1.00 98.56 87 PHE A N 1
ATOM 711 C CA . PHE A 1 87 ? -6.552 -10.241 13.098 1.00 98.56 87 PHE A CA 1
ATOM 712 C C . PHE A 1 87 ? -6.579 -8.928 12.312 1.00 98.56 87 PHE A C 1
ATOM 714 O O . PHE A 1 87 ? -5.786 -8.754 11.390 1.00 98.56 87 PHE A O 1
ATOM 721 N N . LEU A 1 88 ? -7.441 -7.981 12.692 1.00 98.44 88 LEU A N 1
ATOM 722 C CA . LEU A 1 88 ? -7.524 -6.685 12.016 1.00 98.44 88 LEU A CA 1
ATOM 723 C C . LEU A 1 88 ? -6.225 -5.874 12.132 1.00 98.44 88 LEU A C 1
ATOM 725 O O . LEU A 1 88 ? -5.798 -5.267 11.151 1.00 98.44 88 LEU A O 1
ATOM 729 N N . ILE A 1 89 ? -5.587 -5.854 13.304 1.00 97.88 89 ILE A N 1
ATOM 730 C CA . ILE A 1 89 ? -4.328 -5.118 13.491 1.00 97.88 89 ILE A CA 1
ATOM 731 C C . ILE A 1 89 ? -3.161 -5.828 12.820 1.00 97.88 89 ILE A C 1
ATOM 733 O O . ILE A 1 89 ? -2.379 -5.170 12.142 1.00 97.88 89 ILE A O 1
ATOM 737 N N . THR A 1 90 ? -3.063 -7.151 12.940 1.00 98.19 90 THR A N 1
ATOM 738 C CA . THR A 1 90 ? -2.055 -7.934 12.218 1.00 98.19 90 THR A CA 1
ATOM 739 C C . THR A 1 90 ? -2.192 -7.730 10.709 1.00 98.19 90 THR A C 1
ATOM 741 O O . THR A 1 90 ? -1.191 -7.490 10.042 1.00 98.19 90 THR A O 1
ATOM 744 N N . SER A 1 91 ? -3.420 -7.716 10.181 1.00 98.44 91 SER A N 1
ATOM 745 C CA . SER A 1 91 ? -3.690 -7.392 8.776 1.00 98.44 91 SER A CA 1
ATOM 746 C C . SER A 1 91 ? -3.176 -6.000 8.392 1.00 98.44 91 SER A C 1
ATOM 748 O O . SER A 1 91 ? -2.500 -5.868 7.376 1.00 98.44 91 SER A O 1
ATOM 750 N N . LEU A 1 92 ? -3.422 -4.970 9.212 1.00 98.38 92 LEU A N 1
ATOM 751 C CA . LEU A 1 92 ? -2.887 -3.627 8.961 1.00 98.38 92 LEU A CA 1
ATOM 752 C C . LEU A 1 92 ? -1.354 -3.581 9.017 1.00 98.38 92 LEU A C 1
ATOM 754 O O . LEU A 1 92 ? -0.756 -2.840 8.241 1.00 98.38 92 LEU A O 1
ATOM 758 N N . SER A 1 93 ? -0.723 -4.368 9.890 1.00 97.88 93 SER A N 1
ATOM 759 C CA . SER A 1 93 ? 0.738 -4.473 9.967 1.00 97.88 93 SER A CA 1
ATOM 760 C C . SER A 1 93 ? 1.335 -5.091 8.701 1.00 97.88 93 SER A C 1
ATOM 762 O O . SER A 1 93 ? 2.272 -4.524 8.144 1.00 97.88 93 SER A O 1
ATOM 764 N N . PHE A 1 94 ? 0.777 -6.201 8.205 1.00 98.69 94 PHE A N 1
ATOM 765 C CA . PHE A 1 94 ? 1.218 -6.812 6.941 1.00 98.69 94 PHE A CA 1
ATOM 766 C C . PHE A 1 94 ? 0.906 -5.928 5.731 1.00 98.69 94 PHE A C 1
ATOM 768 O O . PHE A 1 94 ? 1.727 -5.812 4.825 1.00 98.69 94 PHE A O 1
ATOM 775 N N . TYR A 1 95 ? -0.227 -5.225 5.740 1.00 98.75 95 TYR A N 1
ATOM 776 C CA . TYR A 1 95 ? -0.510 -4.185 4.752 1.00 98.75 95 TYR A CA 1
ATOM 777 C C . TYR A 1 95 ? 0.561 -3.081 4.784 1.00 98.75 95 TYR A C 1
ATOM 779 O O . TYR A 1 95 ? 1.065 -2.688 3.739 1.00 98.75 95 TYR A O 1
ATOM 787 N N . GLY A 1 96 ? 0.967 -2.601 5.962 1.00 98.25 96 GLY A N 1
ATOM 788 C CA . GLY A 1 96 ? 2.045 -1.616 6.104 1.00 98.25 96 GLY A CA 1
ATOM 789 C C . GLY A 1 96 ? 3.406 -2.105 5.618 1.00 98.25 96 GLY A C 1
ATOM 790 O O . GLY A 1 96 ? 4.120 -1.368 4.939 1.00 98.25 96 GLY A O 1
ATOM 791 N N . MET A 1 97 ? 3.744 -3.353 5.948 1.00 98.62 97 MET A N 1
ATOM 792 C CA . MET A 1 97 ? 4.972 -4.018 5.513 1.00 98.62 97 MET A CA 1
ATOM 793 C C . MET A 1 97 ? 5.015 -4.162 3.988 1.00 98.62 97 MET A C 1
ATOM 795 O O . MET A 1 97 ? 5.953 -3.680 3.361 1.00 98.62 97 MET A O 1
ATOM 799 N N . SER A 1 98 ? 3.992 -4.765 3.382 1.00 98.44 98 SER A N 1
ATOM 800 C CA . SER A 1 98 ? 3.927 -4.978 1.928 1.00 98.44 98 SER A CA 1
ATOM 801 C C . SER A 1 98 ? 3.848 -3.654 1.166 1.00 98.44 98 SER A C 1
ATOM 803 O O . SER A 1 98 ? 4.564 -3.456 0.190 1.00 98.44 98 SER A O 1
ATOM 805 N N . THR A 1 99 ? 3.076 -2.674 1.646 1.00 98.56 99 THR A N 1
ATOM 806 C CA . THR A 1 99 ? 3.036 -1.334 1.027 1.00 98.56 99 THR A CA 1
ATOM 807 C C . THR A 1 99 ? 4.291 -0.496 1.266 1.00 98.56 99 THR A C 1
ATOM 809 O O . THR A 1 99 ? 4.407 0.581 0.686 1.00 98.56 99 THR A O 1
ATOM 812 N N . PHE A 1 100 ? 5.243 -0.981 2.066 1.00 98.75 100 PHE A N 1
ATOM 813 C CA . PHE A 1 100 ? 6.614 -0.478 2.114 1.00 98.75 100 PHE A CA 1
ATOM 814 C C . PHE A 1 100 ? 7.540 -1.252 1.173 1.00 98.75 100 PHE A C 1
ATOM 816 O O . PHE A 1 100 ? 8.270 -0.644 0.392 1.00 98.75 100 PHE A O 1
ATOM 823 N N . GLU A 1 101 ? 7.483 -2.582 1.207 1.00 98.75 101 GLU A N 1
ATOM 824 C CA . GLU A 1 101 ? 8.301 -3.448 0.359 1.00 98.75 101 GLU A CA 1
ATOM 825 C C . GLU A 1 101 ? 8.048 -3.213 -1.135 1.00 98.75 101 GLU A C 1
ATOM 827 O O . GLU A 1 101 ? 9.005 -3.103 -1.896 1.00 98.75 101 GLU A O 1
ATOM 832 N N . GLY A 1 102 ? 6.791 -3.047 -1.554 1.00 98.62 102 GLY A N 1
ATOM 833 C CA . GLY A 1 102 ? 6.429 -2.786 -2.950 1.00 98.62 102 GLY A CA 1
ATOM 834 C C . GLY A 1 102 ? 7.145 -1.553 -3.522 1.00 98.62 102 GLY A C 1
ATOM 835 O O . GLY A 1 102 ? 7.881 -1.681 -4.501 1.00 98.62 102 GLY A O 1
ATOM 836 N N . PRO A 1 103 ? 7.029 -0.366 -2.894 1.00 98.69 103 PRO A N 1
ATOM 837 C CA . PRO A 1 103 ? 7.814 0.808 -3.271 1.00 98.69 103 PRO A CA 1
ATOM 838 C C . PRO A 1 103 ? 9.329 0.572 -3.287 1.00 98.69 103 PRO A C 1
ATOM 840 O O . PRO A 1 103 ? 9.998 1.067 -4.193 1.00 98.69 103 PRO A O 1
ATOM 843 N N . MET A 1 104 ? 9.883 -0.214 -2.360 1.00 98.75 104 MET A N 1
ATOM 844 C CA . MET A 1 104 ? 11.311 -0.558 -2.392 1.00 98.75 104 MET A CA 1
ATOM 845 C C . MET A 1 104 ? 11.660 -1.429 -3.606 1.00 98.75 104 MET A C 1
ATOM 847 O O . MET A 1 104 ? 12.634 -1.143 -4.299 1.00 98.75 104 MET A O 1
ATOM 851 N N . MET A 1 105 ? 10.842 -2.435 -3.921 1.00 98.75 105 MET A N 1
ATOM 852 C CA . MET A 1 105 ? 10.991 -3.292 -5.104 1.00 98.75 105 MET A CA 1
ATOM 853 C C . MET A 1 105 ? 10.714 -2.557 -6.422 1.00 98.75 105 MET A C 1
ATOM 855 O O . MET A 1 105 ? 11.154 -3.023 -7.470 1.00 98.75 105 MET A O 1
ATOM 859 N N . SER A 1 106 ? 10.034 -1.408 -6.388 1.00 98.62 106 SER A N 1
ATOM 860 C CA . SER A 1 106 ? 9.836 -0.531 -7.551 1.00 98.62 106 SER A CA 1
ATOM 861 C C . SER A 1 106 ? 11.064 0.323 -7.890 1.00 98.62 106 SER A C 1
ATOM 863 O O . SER A 1 106 ? 11.119 0.969 -8.934 1.00 98.62 106 SER A O 1
ATOM 865 N N . ILE A 1 107 ? 12.076 0.364 -7.019 1.00 98.81 107 ILE A N 1
ATOM 866 C CA . ILE A 1 107 ? 13.338 1.038 -7.324 1.00 98.81 107 ILE A CA 1
ATOM 867 C C . ILE A 1 107 ? 14.082 0.172 -8.334 1.00 98.81 107 ILE A C 1
ATOM 869 O O . ILE A 1 107 ? 14.391 -0.978 -8.031 1.00 98.81 107 ILE A O 1
ATOM 873 N N . LYS A 1 108 ? 14.431 0.725 -9.504 1.00 98.69 108 LYS A N 1
ATOM 874 C CA . LYS A 1 108 ? 15.082 -0.033 -10.590 1.00 98.69 108 LYS A CA 1
ATOM 875 C C . LYS A 1 108 ? 16.247 -0.910 -10.096 1.00 98.69 108 LYS A C 1
ATOM 877 O O . LYS A 1 108 ? 16.283 -2.093 -10.403 1.00 98.69 108 LYS A O 1
ATOM 882 N N . SER A 1 109 ? 17.154 -0.381 -9.271 1.00 98.69 109 SER A N 1
ATOM 883 C CA . SER A 1 109 ? 18.295 -1.152 -8.746 1.00 98.69 109 SER A CA 1
ATOM 884 C C . SER A 1 109 ? 17.906 -2.329 -7.843 1.00 98.69 109 SER A C 1
ATOM 886 O O . SER A 1 109 ? 18.592 -3.345 -7.856 1.00 98.69 109 SER A O 1
ATOM 888 N N . VAL A 1 110 ? 16.818 -2.216 -7.078 1.00 98.75 110 VAL A N 1
ATOM 889 C CA . VAL A 1 110 ? 16.280 -3.319 -6.266 1.00 98.75 110 VAL A CA 1
ATOM 890 C C . VAL A 1 110 ? 15.541 -4.308 -7.161 1.00 98.75 110 VAL A C 1
ATOM 892 O O . VAL A 1 110 ? 15.732 -5.515 -7.037 1.00 98.75 110 VAL A O 1
ATOM 895 N N . ASN A 1 111 ? 14.751 -3.799 -8.111 1.00 98.75 111 ASN A N 1
ATOM 896 C CA . ASN A 1 111 ? 14.021 -4.615 -9.073 1.00 98.75 111 ASN A CA 1
ATOM 897 C C . ASN A 1 111 ? 14.956 -5.487 -9.917 1.00 98.75 111 ASN A C 1
ATOM 899 O O . ASN A 1 111 ? 14.651 -6.646 -10.153 1.00 98.75 111 ASN A O 1
ATOM 903 N N . ALA A 1 112 ? 16.143 -4.988 -10.275 1.00 98.44 112 ALA A N 1
ATOM 904 C CA . ALA A 1 112 ? 17.165 -5.769 -10.975 1.00 98.44 112 ALA A CA 1
ATOM 905 C C . ALA A 1 112 ? 17.583 -7.060 -10.234 1.00 98.44 112 ALA A C 1
ATOM 907 O O . ALA A 1 112 ? 18.125 -7.965 -10.862 1.00 98.44 112 ALA A O 1
ATOM 908 N N . LEU A 1 113 ? 17.339 -7.143 -8.919 1.00 98.62 113 LEU A N 1
ATOM 909 C CA . LEU A 1 113 ? 17.562 -8.337 -8.102 1.00 98.62 113 LEU A CA 1
ATOM 910 C C . LEU A 1 113 ? 16.266 -9.093 -7.787 1.00 98.62 113 LEU A C 1
ATOM 912 O O . LEU A 1 113 ? 16.282 -10.317 -7.724 1.00 98.62 113 LEU A O 1
ATOM 916 N N . SER A 1 114 ? 15.158 -8.388 -7.545 1.00 98.69 114 SER A N 1
ATOM 917 C CA . SER A 1 114 ? 13.899 -9.019 -7.127 1.00 98.69 114 SER A CA 1
ATOM 918 C C . SER A 1 114 ? 13.083 -9.592 -8.290 1.00 98.69 114 SER A C 1
ATOM 920 O O . SER A 1 114 ? 12.323 -10.550 -8.102 1.00 98.69 114 SER A O 1
ATOM 922 N N . HIS A 1 115 ? 13.237 -9.037 -9.493 1.00 98.38 115 HIS A N 1
ATOM 923 C CA . HIS A 1 115 ? 12.487 -9.431 -10.680 1.00 98.38 115 HIS A CA 1
ATOM 924 C C . HIS A 1 115 ? 12.820 -10.868 -11.105 1.00 98.38 115 HIS A C 1
ATOM 926 O O . HIS A 1 115 ? 13.979 -11.270 -11.112 1.00 98.38 115 HIS A O 1
ATOM 932 N N . TYR A 1 116 ? 11.790 -11.647 -11.453 1.00 98.38 116 TYR A N 1
ATOM 933 C CA . TYR A 1 116 ? 11.883 -13.082 -11.774 1.00 98.38 116 TYR A CA 1
ATOM 934 C C . TYR A 1 116 ? 12.466 -13.984 -10.668 1.00 98.38 116 TYR A C 1
ATOM 936 O O . TYR A 1 116 ? 12.950 -15.077 -10.954 1.00 98.38 116 TYR A O 1
ATOM 944 N N . THR A 1 117 ? 12.382 -13.568 -9.403 1.00 98.81 117 THR A N 1
ATOM 945 C CA . THR A 1 117 ? 12.776 -14.391 -8.248 1.00 98.81 117 THR A CA 1
ATOM 946 C C . THR A 1 117 ? 11.591 -14.669 -7.324 1.00 98.81 117 THR A C 1
ATOM 948 O O . THR A 1 117 ? 10.567 -13.979 -7.379 1.00 98.81 117 THR A O 1
ATOM 951 N N . ASP A 1 118 ? 11.762 -15.620 -6.402 1.00 98.75 118 ASP A N 1
ATOM 952 C CA . ASP A 1 118 ? 10.784 -15.908 -5.344 1.00 98.75 118 ASP A CA 1
ATOM 953 C C . ASP A 1 118 ? 10.543 -14.727 -4.393 1.00 98.75 118 ASP A C 1
ATOM 955 O O . ASP A 1 118 ? 9.562 -14.734 -3.653 1.00 98.75 118 ASP A O 1
ATOM 959 N N . TRP A 1 119 ? 11.360 -13.666 -4.438 1.00 98.69 119 TRP A N 1
ATOM 960 C CA . TRP A 1 119 ? 11.069 -12.439 -3.696 1.00 98.69 119 TRP A CA 1
ATOM 961 C C . TRP A 1 119 ? 9.738 -11.819 -4.145 1.00 98.69 119 TRP A C 1
ATOM 963 O O . TRP A 1 119 ? 8.925 -11.432 -3.311 1.00 98.69 119 TRP A O 1
ATOM 973 N N . THR A 1 120 ? 9.437 -11.810 -5.449 1.00 98.62 120 THR A N 1
ATOM 974 C CA . THR A 1 120 ? 8.136 -11.306 -5.927 1.00 98.62 120 THR A CA 1
ATOM 975 C C . THR A 1 120 ? 6.977 -12.164 -5.412 1.00 98.62 120 THR A C 1
ATOM 977 O O . THR A 1 120 ? 5.926 -11.629 -5.075 1.00 98.62 120 THR A O 1
ATOM 980 N N . ILE A 1 121 ? 7.170 -13.481 -5.291 1.00 98.62 121 ILE A N 1
ATOM 981 C CA . ILE A 1 121 ? 6.173 -14.377 -4.694 1.00 98.62 121 ILE A CA 1
ATOM 982 C C . ILE A 1 121 ? 5.999 -14.076 -3.204 1.00 98.62 121 ILE A C 1
ATOM 984 O O . ILE A 1 121 ? 4.863 -13.981 -2.746 1.00 98.62 121 ILE A O 1
ATOM 988 N N . GLY A 1 122 ? 7.095 -13.876 -2.468 1.00 98.62 122 GLY A N 1
ATOM 989 C CA . GLY A 1 122 ? 7.062 -13.500 -1.054 1.00 98.62 122 GLY A CA 1
ATOM 990 C C . GLY A 1 122 ? 6.327 -12.184 -0.806 1.00 98.62 122 GLY A C 1
ATOM 991 O O . GLY A 1 122 ? 5.503 -12.122 0.090 1.00 98.62 122 GLY A O 1
ATOM 992 N N . HIS A 1 123 ? 6.549 -11.172 -1.646 1.00 98.50 123 HIS A N 1
ATOM 993 C CA . HIS A 1 123 ? 5.845 -9.889 -1.566 1.00 98.50 123 HIS A CA 1
ATOM 994 C C . HIS A 1 123 ? 4.319 -10.011 -1.750 1.00 98.50 123 HIS A C 1
ATOM 996 O O . HIS A 1 123 ? 3.550 -9.228 -1.193 1.00 98.50 123 HIS A O 1
ATOM 1002 N N . VAL A 1 124 ? 3.873 -10.974 -2.564 1.00 98.25 124 VAL A N 1
ATOM 1003 C CA . VAL A 1 124 ? 2.450 -11.180 -2.875 1.00 98.25 124 VAL A CA 1
ATOM 1004 C C . VAL A 1 124 ? 1.678 -11.841 -1.723 1.00 98.25 124 VAL A C 1
ATOM 1006 O O . VAL A 1 124 ? 0.468 -11.623 -1.633 1.00 98.25 124 VAL A O 1
ATOM 1009 N N . HIS A 1 125 ? 2.335 -12.647 -0.881 1.00 97.31 125 HIS A N 1
ATOM 1010 C CA . HIS A 1 125 ? 1.695 -13.466 0.162 1.00 97.31 125 HIS A CA 1
ATOM 1011 C C . HIS A 1 125 ? 1.798 -12.831 1.554 1.00 97.31 125 HIS A C 1
ATOM 1013 O O . HIS A 1 125 ? 0.792 -12.916 2.297 1.00 97.31 125 HIS A O 1
#

Sequence (125 aa):
YYFVPKQAGRPVYSYRLSVVHFWALIFTYMWAGPHHLHYTALPDWTQSIGMLFSLILLAPSWGGMINGIMTLSGAWHKLRDDPFLKFLITSLSFYGMSTFEGPMMSIKSVNALSHYTDWTIGHVH

Foldseek 3Di:
DPVLCVVLVFPQDDPVLVVVLVVLQVVLVVLLVLLLVQPHPPDPVSLVSNLVSLLVNLVSQVSVLCRSVCSNVVSVVVCVPPVVNVVSNVVSVLSNVLSVVRSVCSPNVNVVVCHPDCNVVVSVD